Protein AF-A0A2V5LAY4-F1 (afdb_monomer_lite)

Secondary structure (DSSP, 8-state):
-----------------SEESS--SSEEEEEE--TTSEEEETTEEEE--GGGTTSEEEEEE-SS-EEEEEPPP-----------

Foldseek 3Di:
DDDDPDDPPPPPVDDAALEDQDDDQWDKDKHQQAQQQWGYYHPDIDRHDNVSHRAIWMWTDHNVGIDIGGDPDPPPPPPPPPDD

pLDDT: mean 78.52, std 19.8, range [40.69, 95.25]

Sequence (84 aa):
MTESETTLETSVFGRLSGTIAHPADTGSQKLQVYSNGVVKIRKTLFSLTKRMAGRVVIAAWDTHGVVFANTPRGGSGKPRHLRS

Structure (mmCIF, N/CA/C/O backbone):
data_AF-A0A2V5LAY4-F1
#
_entry.id   AF-A0A2V5LAY4-F1
#
loop_
_atom_site.group_PDB
_atom_site.id
_atom_site.type_symbol
_atom_site.label_atom_id
_atom_site.label_alt_id
_atom_site.label_comp_id
_atom_site.label_asym_id
_atom_site.label_entity_id
_atom_site.label_seq_id
_atom_site.pdbx_PDB_ins_code
_atom_site.Cartn_x
_atom_site.Cartn_y
_atom_site.Cartn_z
_atom_site.occupancy
_atom_site.B_iso_or_equiv
_atom_site.auth_seq_id
_atom_site.auth_comp_id
_atom_site.auth_asym_id
_atom_site.auth_atom_id
_atom_site.pdbx_PDB_model_num
ATOM 1 N N . MET A 1 1 ? 34.943 -16.519 -10.456 1.00 45.72 1 MET A N 1
ATOM 2 C CA . MET A 1 1 ? 34.328 -16.668 -9.120 1.00 45.72 1 MET A CA 1
ATOM 3 C C . MET A 1 1 ? 33.958 -15.257 -8.692 1.00 45.72 1 MET A C 1
ATOM 5 O O . MET A 1 1 ? 34.867 -14.460 -8.537 1.00 45.72 1 MET A O 1
ATOM 9 N N . THR A 1 2 ? 32.704 -14.816 -8.723 1.00 42.34 2 THR A N 1
ATOM 10 C CA . THR A 1 2 ? 31.494 -15.488 -8.226 1.00 42.34 2 THR A CA 1
ATOM 11 C C . THR A 1 2 ? 30.295 -15.035 -9.064 1.00 42.34 2 THR A C 1
ATOM 13 O O . THR A 1 2 ? 30.125 -13.840 -9.300 1.00 42.34 2 THR A O 1
ATOM 16 N N . GLU A 1 3 ? 29.515 -15.991 -9.560 1.00 40.97 3 GLU A N 1
ATOM 17 C CA . GLU A 1 3 ? 28.288 -15.751 -10.320 1.00 40.97 3 GLU A CA 1
ATOM 18 C C . GLU A 1 3 ? 27.220 -15.123 -9.416 1.00 40.97 3 GLU A C 1
ATOM 20 O O . GLU A 1 3 ? 27.085 -15.468 -8.243 1.00 40.97 3 GLU A O 1
ATOM 25 N N . SER A 1 4 ? 26.500 -14.145 -9.958 1.00 53.94 4 SER A N 1
ATOM 26 C CA . SER A 1 4 ? 25.438 -13.422 -9.273 1.00 53.94 4 SER A CA 1
ATOM 27 C C . SER A 1 4 ? 24.200 -14.309 -9.142 1.00 53.94 4 SER A C 1
ATOM 29 O O . SER A 1 4 ? 23.495 -14.538 -10.121 1.00 53.94 4 SER A O 1
ATOM 31 N N . GLU A 1 5 ? 23.896 -14.768 -7.930 1.00 45.59 5 GLU A N 1
ATOM 32 C CA . GLU A 1 5 ? 22.600 -15.371 -7.606 1.00 45.59 5 GLU A CA 1
ATOM 33 C C . GLU A 1 5 ? 21.516 -14.284 -7.611 1.00 45.59 5 GLU A C 1
ATOM 35 O O . GLU A 1 5 ? 21.188 -13.674 -6.595 1.00 45.59 5 GLU A O 1
ATOM 40 N N . THR A 1 6 ? 20.969 -14.011 -8.796 1.00 46.81 6 THR A N 1
ATOM 41 C CA . THR A 1 6 ? 19.694 -13.309 -8.938 1.00 46.81 6 THR A CA 1
ATOM 42 C C . THR A 1 6 ? 18.622 -14.342 -9.225 1.00 46.81 6 THR A C 1
ATOM 44 O O . THR A 1 6 ? 18.778 -15.158 -10.132 1.00 46.81 6 THR A O 1
ATOM 47 N N . THR A 1 7 ? 17.509 -14.210 -8.503 1.00 42.72 7 THR A N 1
ATOM 48 C CA . THR A 1 7 ? 16.127 -14.480 -8.940 1.00 42.72 7 THR A CA 1
ATOM 49 C C . THR A 1 7 ? 15.388 -15.440 -8.007 1.00 42.72 7 THR A C 1
ATOM 51 O O . THR A 1 7 ? 15.165 -16.606 -8.313 1.00 42.72 7 THR A O 1
ATOM 54 N N . LEU A 1 8 ? 14.900 -14.906 -6.883 1.00 47.53 8 LEU A N 1
ATOM 55 C CA . LEU A 1 8 ? 13.704 -15.449 -6.235 1.00 47.53 8 LEU A CA 1
ATOM 56 C C . LEU A 1 8 ? 12.465 -14.911 -6.971 1.00 47.53 8 LEU A C 1
ATOM 58 O O . LEU A 1 8 ? 11.678 -14.148 -6.414 1.00 47.53 8 LEU A O 1
ATOM 62 N N . GLU A 1 9 ? 12.285 -15.301 -8.236 1.00 43.75 9 GLU A N 1
ATOM 63 C CA . GLU A 1 9 ? 10.967 -15.248 -8.872 1.00 43.75 9 GLU A CA 1
ATOM 64 C C . GLU A 1 9 ? 10.157 -16.435 -8.365 1.00 43.75 9 GLU A C 1
ATOM 66 O O . GLU A 1 9 ? 10.004 -17.472 -8.999 1.00 43.75 9 GLU A O 1
ATOM 71 N N . THR A 1 10 ? 9.609 -16.284 -7.168 1.00 40.69 10 THR A N 1
ATOM 72 C CA . THR A 1 10 ? 8.378 -16.988 -6.835 1.00 40.69 10 THR A CA 1
ATOM 73 C C . THR A 1 10 ? 7.305 -15.927 -6.714 1.00 40.69 10 THR A C 1
ATOM 75 O O . THR A 1 10 ? 6.928 -15.500 -5.623 1.00 40.69 10 THR A O 1
ATOM 78 N N . SER A 1 11 ? 6.815 -15.485 -7.875 1.00 45.91 11 SER A N 1
ATOM 79 C CA . SER A 1 11 ? 5.483 -14.903 -7.994 1.00 45.91 11 SER A CA 1
ATOM 80 C C . SER A 1 11 ? 4.481 -16.002 -7.634 1.00 45.91 11 SER A C 1
ATOM 82 O O . SER A 1 11 ? 3.894 -16.674 -8.479 1.00 45.91 11 SER A O 1
ATOM 84 N N . VAL A 1 12 ? 4.353 -16.258 -6.330 1.00 47.03 12 VAL A N 1
ATOM 85 C CA . VAL A 1 12 ? 3.210 -16.968 -5.778 1.00 47.03 12 VAL A CA 1
ATOM 86 C C . VAL A 1 12 ? 2.021 -16.113 -6.185 1.00 47.03 12 VAL A C 1
ATOM 88 O O . VAL A 1 12 ? 2.035 -14.905 -5.943 1.00 47.03 12 VAL A O 1
ATOM 91 N N . PHE A 1 13 ? 1.002 -16.720 -6.787 1.00 49.03 13 PHE A N 1
ATOM 92 C CA . PHE A 1 13 ? -0.342 -16.157 -6.919 1.00 49.03 13 PHE A CA 1
ATOM 93 C C . PHE A 1 13 ? -0.904 -15.886 -5.511 1.00 49.03 13 PHE A C 1
ATOM 95 O O . PHE A 1 13 ? -1.708 -16.632 -4.958 1.00 49.03 13 PHE A O 1
ATOM 102 N N . GLY A 1 14 ? -0.328 -14.874 -4.873 1.00 50.47 14 GLY A N 1
ATOM 103 C CA . GLY A 1 14 ? -0.100 -14.827 -3.447 1.00 50.47 14 GLY A CA 1
ATOM 104 C C . GLY A 1 14 ? -1.264 -14.182 -2.744 1.00 50.47 14 GLY A C 1
ATOM 105 O O . GLY A 1 14 ? -1.840 -13.201 -3.216 1.00 50.47 14 GLY A O 1
ATOM 106 N N . ARG A 1 15 ? -1.582 -14.747 -1.582 1.00 65.69 15 ARG A N 1
ATOM 107 C CA . ARG A 1 15 ? -2.440 -14.151 -0.563 1.00 65.69 15 ARG A CA 1
ATOM 108 C C . ARG A 1 15 ? -2.242 -12.635 -0.554 1.00 65.69 15 ARG A C 1
ATOM 110 O O . ARG A 1 15 ? -1.142 -12.160 -0.275 1.00 65.69 15 ARG A O 1
ATOM 117 N N . LEU A 1 16 ? -3.299 -11.895 -0.893 1.00 80.81 16 LEU A N 1
ATOM 118 C CA . LEU A 1 16 ? -3.252 -10.438 -0.933 1.00 80.81 16 LEU A CA 1
ATOM 119 C C . LEU A 1 16 ? -2.739 -9.925 0.417 1.00 80.81 16 LEU A C 1
ATOM 121 O O . LEU A 1 16 ? -3.327 -10.195 1.465 1.00 80.81 16 LEU A O 1
ATOM 125 N N . SER A 1 17 ? -1.615 -9.219 0.375 1.00 86.38 17 SER A N 1
ATOM 126 C CA . SER A 1 17 ? -0.961 -8.639 1.543 1.00 86.38 17 SER A CA 1
ATOM 127 C C . SER A 1 17 ? -1.197 -7.134 1.552 1.00 86.38 17 SER A C 1
ATOM 129 O O . SER A 1 17 ? -1.289 -6.508 0.497 1.00 86.38 17 SER A O 1
ATOM 131 N N . GLY A 1 18 ? -1.284 -6.540 2.740 1.00 90.38 18 GLY A N 1
ATOM 132 C CA . GLY A 1 18 ? -1.239 -5.084 2.905 1.00 90.38 18 GLY A CA 1
ATOM 133 C C . GLY A 1 18 ? 0.179 -4.521 2.929 1.00 90.38 18 GLY A C 1
ATOM 134 O O . GLY A 1 18 ? 0.349 -3.312 3.067 1.00 90.38 18 GLY A O 1
ATOM 135 N N . THR A 1 19 ? 1.193 -5.386 2.820 1.00 93.50 19 THR A N 1
ATOM 136 C CA . THR A 1 19 ? 2.608 -5.025 2.916 1.00 93.50 19 THR A CA 1
ATOM 137 C C . THR A 1 19 ? 3.424 -5.588 1.751 1.00 93.50 19 THR A C 1
ATOM 139 O O . THR A 1 19 ? 3.340 -6.784 1.471 1.00 93.50 19 THR A O 1
ATOM 142 N N . ILE A 1 20 ? 4.274 -4.747 1.152 1.00 93.00 20 ILE A N 1
ATOM 143 C CA . ILE A 1 20 ? 5.361 -5.128 0.236 1.00 93.00 20 ILE A CA 1
ATOM 144 C C . ILE A 1 20 ? 6.694 -4.834 0.937 1.00 93.00 20 ILE A C 1
ATOM 146 O O . ILE A 1 20 ? 6.986 -3.674 1.212 1.00 93.00 20 ILE A O 1
ATOM 150 N N . ALA A 1 21 ? 7.505 -5.847 1.254 1.00 91.06 21 ALA A N 1
ATOM 151 C CA . ALA A 1 21 ? 8.765 -5.647 1.989 1.00 91.06 21 ALA A CA 1
ATOM 152 C C . ALA A 1 21 ? 9.927 -5.182 1.090 1.00 91.06 21 ALA A C 1
ATOM 154 O O . ALA A 1 21 ? 10.651 -4.251 1.447 1.00 91.06 21 ALA A O 1
ATOM 155 N N . HIS A 1 22 ? 10.063 -5.798 -0.086 1.00 91.69 22 HIS A N 1
ATOM 156 C CA . HIS A 1 22 ? 11.150 -5.563 -1.040 1.00 91.69 22 HIS A CA 1
ATOM 157 C C . HIS A 1 22 ? 10.565 -5.215 -2.419 1.00 91.69 22 HIS A C 1
ATOM 159 O O . HIS A 1 22 ? 10.522 -6.077 -3.292 1.00 91.69 22 HIS A O 1
ATOM 165 N N . PRO A 1 23 ? 10.022 -3.997 -2.607 1.00 91.00 23 PRO A N 1
ATOM 166 C CA . PRO A 1 23 ? 9.575 -3.566 -3.928 1.00 91.00 23 PRO A CA 1
ATOM 167 C C . PRO A 1 23 ? 10.783 -3.392 -4.861 1.00 91.00 23 PRO A C 1
ATOM 169 O O . PRO A 1 23 ? 11.838 -2.940 -4.415 1.00 91.00 23 PRO A O 1
ATOM 172 N N . ALA A 1 24 ? 10.612 -3.717 -6.143 1.00 93.19 24 ALA A N 1
ATOM 173 C CA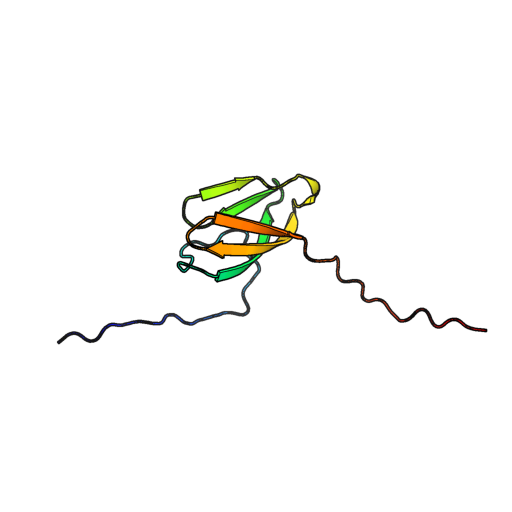 . ALA A 1 24 ? 11.533 -3.297 -7.202 1.00 93.19 24 ALA A CA 1
ATOM 174 C C . ALA A 1 24 ? 11.465 -1.770 -7.415 1.00 93.19 24 ALA A C 1
ATOM 176 O O . ALA A 1 24 ? 10.565 -1.119 -6.881 1.00 93.19 24 ALA A O 1
ATOM 177 N N . ASP A 1 25 ? 12.371 -1.201 -8.216 1.00 92.56 25 ASP A N 1
ATOM 178 C CA . ASP A 1 25 ? 12.405 0.249 -8.486 1.00 92.56 25 ASP A CA 1
ATOM 179 C C . ASP A 1 25 ? 11.136 0.761 -9.179 1.00 92.56 25 ASP A C 1
ATOM 181 O O . ASP A 1 25 ? 10.699 1.886 -8.947 1.00 92.56 25 ASP A O 1
ATOM 185 N N . THR A 1 26 ? 10.511 -0.085 -9.996 1.00 94.94 26 THR A N 1
ATOM 186 C CA . THR A 1 26 ? 9.196 0.159 -10.591 1.00 94.94 26 THR A CA 1
ATOM 187 C C . THR A 1 26 ? 8.341 -1.091 -10.457 1.00 94.94 26 THR A C 1
ATOM 189 O O . THR A 1 26 ? 8.857 -2.209 -10.383 1.00 94.94 26 THR A O 1
ATOM 192 N N . GLY A 1 27 ? 7.024 -0.928 -10.400 1.00 93.88 27 GLY A N 1
ATOM 193 C CA . GLY A 1 27 ? 6.138 -2.081 -10.364 1.00 93.88 27 GLY A CA 1
ATOM 194 C C . GLY A 1 27 ? 4.683 -1.747 -10.111 1.00 93.88 27 GLY A C 1
ATOM 195 O O . GLY A 1 27 ? 4.294 -0.601 -9.882 1.00 93.88 27 GLY A O 1
ATOM 196 N N . SER A 1 28 ? 3.857 -2.789 -10.157 1.00 94.00 28 SER A N 1
ATOM 197 C CA . SER A 1 28 ? 2.470 -2.707 -9.722 1.00 94.00 28 SER A CA 1
ATOM 198 C C . SER A 1 28 ? 2.029 -4.004 -9.056 1.00 94.00 28 SER A C 1
ATOM 200 O O . SER A 1 28 ? 2.418 -5.096 -9.469 1.00 94.00 28 SER A O 1
ATOM 202 N N . GLN A 1 29 ? 1.216 -3.892 -8.007 1.00 92.50 29 GLN A N 1
ATOM 203 C CA . GLN A 1 29 ? 0.714 -5.042 -7.265 1.00 92.50 29 GLN A CA 1
ATOM 204 C C . GLN A 1 29 ? -0.644 -4.744 -6.627 1.00 92.50 29 GLN A C 1
ATOM 206 O O . GLN A 1 29 ? -0.919 -3.634 -6.165 1.00 92.50 29 GLN A O 1
ATOM 211 N N . LYS A 1 30 ? -1.508 -5.764 -6.571 1.00 92.69 30 LYS A N 1
ATOM 212 C CA . LYS A 1 30 ? -2.748 -5.700 -5.792 1.00 92.69 30 LYS A CA 1
ATOM 213 C C . LYS A 1 30 ? -2.444 -5.865 -4.307 1.00 92.69 30 LYS A C 1
ATOM 215 O O . LYS A 1 30 ? -1.821 -6.850 -3.915 1.00 92.69 30 LYS A O 1
ATOM 220 N N . LEU A 1 31 ? -2.936 -4.941 -3.489 1.00 93.00 31 LEU A N 1
ATOM 221 C CA . LEU A 1 31 ? -2.760 -4.952 -2.040 1.00 93.00 31 LEU A CA 1
ATOM 222 C C . LEU A 1 31 ? -4.101 -5.015 -1.325 1.00 93.00 31 LEU A C 1
ATOM 224 O O . LEU A 1 31 ? -5.061 -4.349 -1.718 1.00 93.00 31 LEU A O 1
ATOM 228 N N . GLN A 1 32 ? -4.147 -5.795 -0.249 1.00 94.31 32 GLN A N 1
ATOM 229 C CA . GLN A 1 32 ? -5.259 -5.780 0.691 1.00 94.31 32 GLN A CA 1
ATOM 230 C C . GLN A 1 32 ? -5.027 -4.650 1.691 1.00 94.31 32 GLN A C 1
ATOM 232 O O . GLN A 1 32 ? -4.143 -4.740 2.538 1.00 94.31 32 GLN A O 1
ATOM 237 N N . VAL A 1 33 ? -5.832 -3.596 1.625 1.00 93.88 33 VAL A N 1
ATOM 238 C CA . VAL A 1 33 ? -5.774 -2.515 2.609 1.00 93.88 33 VAL A CA 1
ATOM 239 C C . VAL A 1 33 ? -6.218 -3.068 3.958 1.00 93.88 33 VAL A C 1
ATOM 241 O O . VAL A 1 33 ? -7.260 -3.730 4.056 1.00 93.88 33 VAL A O 1
ATOM 244 N N . TYR A 1 34 ? -5.436 -2.794 5.001 1.00 93.94 34 TYR A N 1
ATOM 245 C CA . TYR A 1 34 ? -5.788 -3.190 6.360 1.00 93.94 34 TYR A CA 1
ATOM 246 C C . TYR A 1 34 ? -7.103 -2.528 6.804 1.00 93.94 34 TYR A C 1
ATOM 248 O O . TYR A 1 34 ? -7.562 -1.531 6.238 1.00 93.94 34 TYR A O 1
ATOM 256 N N . SER A 1 35 ? -7.738 -3.083 7.837 1.00 90.62 35 SER A N 1
ATOM 257 C CA . SER A 1 35 ? -9.011 -2.575 8.375 1.00 90.62 35 SER A CA 1
ATOM 258 C C . SER A 1 35 ? -8.917 -1.141 8.909 1.00 90.62 35 SER A C 1
ATOM 260 O O . SER A 1 35 ? -9.918 -0.432 8.940 1.00 90.62 35 SER A O 1
ATOM 262 N N . ASN A 1 36 ? -7.716 -0.687 9.271 1.00 91.00 36 ASN A N 1
ATOM 263 C CA . ASN A 1 36 ? -7.430 0.690 9.672 1.00 91.00 36 ASN A CA 1
ATOM 264 C C . ASN A 1 36 ? -7.135 1.635 8.488 1.00 91.00 36 ASN A C 1
ATOM 266 O O . ASN A 1 36 ? -6.816 2.798 8.714 1.00 91.00 36 ASN A O 1
ATOM 270 N N . GLY A 1 37 ? -7.237 1.165 7.239 1.00 92.81 37 GLY A N 1
ATOM 271 C CA . GLY A 1 37 ? -7.016 1.985 6.044 1.00 92.81 37 GLY A CA 1
ATOM 272 C C . GLY A 1 37 ? -5.556 2.102 5.609 1.00 92.81 37 GLY A C 1
ATOM 273 O O . GLY A 1 37 ? -5.251 2.919 4.748 1.00 92.81 37 GLY A O 1
ATOM 274 N N . VAL A 1 38 ? -4.652 1.306 6.178 1.00 94.69 38 VAL A N 1
ATOM 275 C CA . VAL A 1 38 ? -3.213 1.421 5.921 1.00 94.69 38 VAL A CA 1
ATOM 276 C C . VAL A 1 38 ? -2.718 0.365 4.934 1.00 94.69 38 VAL A C 1
ATOM 278 O O . VAL A 1 38 ? -3.212 -0.764 4.907 1.00 94.69 38 VAL A O 1
ATOM 281 N N . VAL A 1 39 ? -1.690 0.728 4.166 1.00 94.81 39 VAL A N 1
ATOM 282 C CA . VAL A 1 39 ? -0.794 -0.198 3.457 1.00 94.81 39 VAL A CA 1
ATOM 283 C C . VAL A 1 39 ? 0.663 0.183 3.712 1.00 94.81 39 VAL A C 1
ATOM 285 O O . VAL A 1 39 ? 0.974 1.337 4.016 1.00 94.81 39 VAL A O 1
ATOM 288 N N . LYS A 1 40 ? 1.573 -0.783 3.600 1.00 94.94 40 LYS A N 1
ATOM 289 C CA . LYS A 1 40 ? 3.007 -0.577 3.818 1.00 94.94 40 LYS A CA 1
ATOM 290 C C . LYS A 1 40 ? 3.801 -0.989 2.585 1.00 94.94 40 LYS A C 1
ATOM 292 O O . LYS A 1 40 ? 3.662 -2.104 2.096 1.00 94.94 40 LYS A O 1
ATOM 297 N N . ILE A 1 41 ? 4.670 -0.110 2.106 1.00 92.88 41 ILE A N 1
ATOM 298 C CA . ILE A 1 41 ? 5.611 -0.419 1.027 1.00 92.88 41 ILE A CA 1
ATOM 299 C C . ILE A 1 41 ? 7.006 -0.087 1.542 1.00 92.88 41 ILE A C 1
ATOM 301 O O . ILE A 1 41 ? 7.293 1.042 1.941 1.00 92.88 41 ILE A O 1
ATOM 305 N N . ARG A 1 42 ? 7.873 -1.098 1.586 1.00 90.25 42 ARG A N 1
ATOM 306 C CA . ARG A 1 42 ? 9.200 -1.049 2.201 1.00 90.25 42 ARG A CA 1
ATOM 307 C C . ARG A 1 42 ? 9.107 -0.598 3.667 1.00 90.25 42 ARG A C 1
ATOM 309 O O . ARG A 1 42 ? 8.508 -1.282 4.498 1.00 90.25 42 ARG A O 1
ATOM 316 N N . LYS A 1 43 ? 9.689 0.555 4.002 1.00 90.56 43 LYS A N 1
ATOM 317 C CA . LYS A 1 43 ? 9.646 1.166 5.342 1.00 90.56 43 LYS A CA 1
ATOM 318 C C . LYS A 1 43 ? 8.600 2.282 5.449 1.00 90.56 43 LYS A C 1
ATOM 320 O O . LYS A 1 43 ? 8.444 2.848 6.525 1.00 90.56 43 LYS A O 1
ATOM 325 N N . THR A 1 44 ? 7.866 2.557 4.373 1.00 92.56 44 THR A N 1
ATOM 326 C CA . THR A 1 44 ? 6.911 3.662 4.292 1.00 92.56 44 THR A CA 1
ATOM 327 C C . THR A 1 44 ? 5.491 3.162 4.516 1.00 92.56 44 THR A C 1
ATOM 329 O O . THR A 1 44 ? 5.057 2.167 3.930 1.00 92.56 44 THR A O 1
ATOM 332 N N . LEU A 1 45 ? 4.768 3.864 5.382 1.00 94.75 45 LEU A N 1
ATOM 333 C CA . LEU A 1 45 ? 3.380 3.586 5.718 1.00 94.75 45 LEU A CA 1
ATOM 334 C C . LEU A 1 45 ? 2.487 4.613 5.024 1.00 94.75 45 LEU A C 1
ATOM 336 O O . LEU A 1 45 ? 2.660 5.814 5.214 1.00 94.75 45 LEU A O 1
ATOM 340 N N . PHE A 1 46 ? 1.533 4.137 4.231 1.00 94.94 46 PHE A N 1
ATOM 341 C CA . PHE A 1 46 ? 0.576 4.977 3.523 1.00 94.94 46 PHE A CA 1
ATOM 342 C C . PHE A 1 46 ? -0.795 4.828 4.170 1.00 94.94 46 PHE A C 1
ATOM 344 O O . PHE A 1 46 ? -1.327 3.721 4.284 1.00 94.94 46 PHE A O 1
ATOM 351 N N . SER A 1 47 ? -1.365 5.953 4.591 1.00 95.25 47 SER A N 1
ATOM 352 C CA . SER A 1 47 ? -2.739 6.018 5.077 1.00 95.25 47 SER A CA 1
ATOM 353 C C . SER A 1 47 ? -3.660 6.336 3.906 1.00 95.25 47 SER A C 1
ATOM 355 O O . SER A 1 47 ? -3.573 7.412 3.312 1.00 95.25 47 SER A O 1
ATOM 357 N N . LEU A 1 48 ? -4.515 5.385 3.541 1.00 91.75 48 LEU A N 1
ATOM 358 C CA . LEU A 1 48 ? -5.532 5.572 2.516 1.00 91.75 48 LEU A CA 1
ATOM 359 C C . LEU A 1 48 ? -6.839 6.052 3.151 1.00 91.75 48 LEU A C 1
ATOM 361 O O . LEU A 1 48 ? -7.027 6.066 4.368 1.00 91.75 48 LEU A O 1
ATOM 365 N N . THR A 1 49 ? -7.790 6.448 2.309 1.00 89.12 49 THR A N 1
ATOM 366 C CA . THR A 1 49 ? -9.090 6.911 2.804 1.00 89.12 49 THR A CA 1
ATOM 367 C C . THR A 1 49 ? -9.842 5.791 3.533 1.00 89.12 49 THR A C 1
ATOM 369 O O . THR A 1 49 ? -9.770 4.621 3.149 1.00 89.12 49 THR A O 1
ATOM 372 N N . LYS A 1 50 ? -10.677 6.146 4.524 1.00 85.00 50 LYS A N 1
ATOM 373 C CA . LYS A 1 50 ? -11.553 5.184 5.231 1.00 85.00 50 LYS A CA 1
ATOM 374 C C . LYS A 1 50 ? -12.406 4.331 4.284 1.00 85.00 50 LYS A C 1
ATOM 376 O O . LYS A 1 50 ? -12.724 3.192 4.599 1.00 85.00 50 LYS A O 1
ATOM 381 N N . ARG A 1 51 ? -12.765 4.858 3.106 1.00 87.62 51 ARG A N 1
ATOM 382 C CA . ARG A 1 51 ? -13.540 4.123 2.091 1.00 87.62 51 ARG A CA 1
ATOM 383 C C . ARG A 1 51 ? -12.761 2.966 1.466 1.00 87.62 51 ARG A C 1
ATOM 385 O O . ARG A 1 51 ? -13.393 2.081 0.901 1.00 87.62 51 ARG A O 1
ATOM 392 N N . MET A 1 52 ? -11.434 2.981 1.537 1.00 89.19 52 MET A N 1
ATOM 393 C CA . MET A 1 52 ? -10.549 1.949 0.992 1.00 89.19 52 MET A CA 1
ATOM 394 C C . MET A 1 52 ? -10.144 0.911 2.044 1.00 89.19 52 MET A C 1
ATOM 396 O O . MET A 1 52 ? -9.637 -0.141 1.673 1.00 89.19 52 MET A O 1
ATOM 400 N N . ALA A 1 53 ? -10.403 1.162 3.331 1.00 91.12 53 ALA A N 1
ATOM 401 C CA . ALA A 1 53 ? -10.126 0.214 4.406 1.00 91.12 53 ALA A CA 1
ATOM 402 C C . ALA A 1 53 ? -10.812 -1.139 4.158 1.00 91.12 53 ALA A C 1
ATOM 404 O O . ALA A 1 53 ? -11.988 -1.198 3.787 1.00 91.12 53 ALA A O 1
ATOM 405 N N . GLY A 1 54 ? -10.059 -2.228 4.327 1.00 89.62 54 GLY A N 1
ATOM 406 C CA . GLY A 1 54 ? -10.544 -3.584 4.067 1.00 89.62 54 GLY A CA 1
ATOM 407 C C . GLY 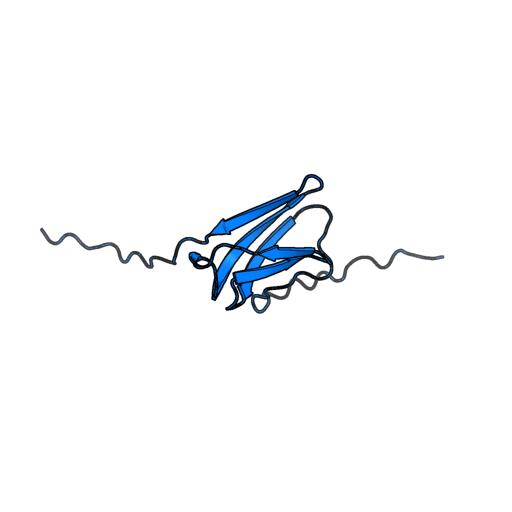A 1 54 ? -10.795 -3.913 2.589 1.00 89.62 54 GLY A C 1
ATOM 408 O O . GLY A 1 54 ? -11.311 -4.991 2.298 1.00 89.62 54 GLY A O 1
ATOM 409 N N . ARG A 1 55 ? -10.439 -3.037 1.639 1.00 91.38 55 ARG A N 1
ATOM 4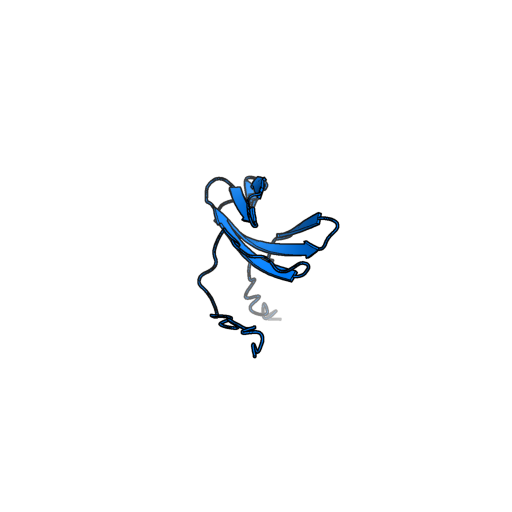10 C CA . ARG A 1 55 ? -10.597 -3.290 0.195 1.00 91.38 55 ARG A CA 1
ATOM 411 C C . ARG A 1 55 ? -9.289 -3.703 -0.464 1.00 91.38 55 ARG A C 1
ATOM 413 O O . ARG A 1 55 ? -8.210 -3.507 0.081 1.00 91.38 55 ARG A O 1
ATOM 420 N N . VAL A 1 56 ? -9.410 -4.224 -1.682 1.00 93.25 56 VAL A N 1
ATOM 421 C CA . VAL A 1 56 ? -8.271 -4.467 -2.566 1.00 93.25 56 VAL A CA 1
ATOM 422 C C . VAL A 1 56 ? -8.029 -3.239 -3.434 1.00 93.25 56 VAL A C 1
ATOM 424 O O . VAL A 1 56 ? -8.945 -2.733 -4.091 1.00 93.25 56 VAL A O 1
ATOM 427 N N . VAL A 1 57 ? -6.787 -2.780 -3.461 1.00 93.19 57 VAL A N 1
ATOM 428 C CA . VAL A 1 57 ? -6.333 -1.659 -4.289 1.00 93.19 57 VAL A CA 1
ATOM 429 C C . VAL A 1 57 ? -5.229 -2.123 -5.220 1.00 93.19 57 VAL A C 1
ATOM 431 O O . VAL A 1 57 ? -4.568 -3.122 -4.950 1.00 93.19 57 VAL A O 1
ATOM 434 N N . ILE A 1 58 ? -5.026 -1.400 -6.312 1.00 93.81 58 ILE A N 1
ATOM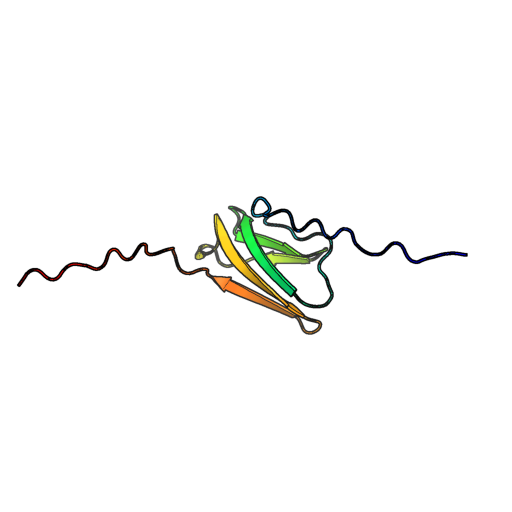 435 C CA . ILE A 1 58 ? -3.829 -1.533 -7.138 1.00 93.81 58 ILE A CA 1
ATOM 436 C C . ILE A 1 58 ? -2.870 -0.442 -6.680 1.00 93.81 58 ILE A C 1
ATOM 438 O O . ILE A 1 58 ? -3.217 0.738 -6.730 1.00 93.81 58 ILE A O 1
ATOM 442 N N . ALA A 1 59 ? -1.696 -0.842 -6.205 1.00 94.31 59 ALA A N 1
ATOM 443 C CA . ALA A 1 59 ? -0.580 0.058 -5.964 1.00 94.31 59 ALA A CA 1
ATOM 444 C C . ALA A 1 59 ? 0.358 -0.014 -7.168 1.00 94.31 59 ALA A C 1
ATOM 446 O O . ALA A 1 59 ? 0.748 -1.112 -7.561 1.00 94.31 59 ALA A O 1
ATOM 447 N N . ALA A 1 60 ? 0.704 1.132 -7.741 1.00 94.81 60 ALA A N 1
ATOM 448 C CA . ALA A 1 60 ? 1.724 1.268 -8.774 1.00 94.81 60 ALA A CA 1
ATOM 449 C C . ALA A 1 60 ? 2.790 2.244 -8.280 1.00 94.81 60 ALA A C 1
ATOM 451 O O . ALA A 1 60 ? 2.451 3.227 -7.620 1.00 94.81 60 ALA A O 1
ATOM 452 N N . TRP A 1 61 ? 4.058 1.960 -8.549 1.00 95.12 61 TRP A N 1
ATOM 453 C CA . TRP A 1 61 ? 5.164 2.777 -8.067 1.00 95.12 61 TRP A CA 1
ATOM 454 C C . TRP A 1 61 ? 6.301 2.865 -9.075 1.00 95.12 61 TRP A C 1
ATOM 456 O O . TRP A 1 61 ? 6.496 1.973 -9.905 1.00 95.12 61 TRP A O 1
ATOM 466 N N . ASP A 1 62 ? 7.053 3.948 -8.943 1.00 94.50 62 ASP A N 1
ATOM 467 C CA . ASP A 1 62 ? 8.291 4.227 -9.653 1.00 94.50 62 ASP A CA 1
ATOM 468 C C . ASP A 1 62 ? 9.258 5.029 -8.761 1.00 94.50 62 ASP A C 1
ATOM 470 O O . ASP A 1 62 ? 9.059 5.175 -7.550 1.00 94.50 62 ASP A O 1
ATOM 474 N N . THR A 1 63 ? 10.319 5.561 -9.367 1.00 91.50 63 THR A N 1
ATOM 475 C CA . THR A 1 63 ? 11.324 6.404 -8.707 1.00 91.50 63 THR A CA 1
ATOM 476 C C . THR A 1 63 ? 10.786 7.760 -8.240 1.00 91.50 63 THR A C 1
ATOM 478 O O . THR A 1 63 ? 11.443 8.424 -7.437 1.00 91.50 63 THR A O 1
ATOM 481 N N . HIS A 1 64 ? 9.616 8.188 -8.716 1.00 94.00 64 HIS A N 1
ATOM 482 C CA . HIS A 1 64 ? 9.009 9.480 -8.406 1.00 94.00 64 HIS A CA 1
ATOM 483 C C . HIS A 1 64 ? 7.913 9.376 -7.347 1.00 94.00 64 HIS A C 1
ATOM 485 O O . HIS A 1 64 ? 7.667 10.345 -6.625 1.00 94.00 64 HIS A O 1
ATOM 491 N N . GLY A 1 65 ? 7.266 8.218 -7.207 1.00 92.50 65 GLY A N 1
ATOM 492 C CA . GLY A 1 65 ? 6.282 8.027 -6.156 1.00 92.50 65 GLY A CA 1
ATOM 493 C C . GLY A 1 65 ? 5.448 6.759 -6.260 1.00 92.50 65 GLY A C 1
ATOM 494 O O . GLY A 1 65 ? 5.820 5.761 -6.870 1.00 92.50 65 GLY A O 1
ATOM 495 N N . VAL A 1 66 ? 4.297 6.806 -5.586 1.00 94.88 66 VAL A N 1
ATOM 496 C CA . VAL A 1 66 ? 3.343 5.698 -5.500 1.00 94.88 66 VAL A CA 1
ATOM 497 C C . VAL A 1 66 ? 1.937 6.221 -5.757 1.00 94.88 66 VAL A C 1
ATOM 499 O O . VAL A 1 66 ? 1.515 7.218 -5.170 1.00 94.88 66 VAL A O 1
ATOM 502 N N . VAL A 1 67 ? 1.186 5.505 -6.587 1.00 95.25 67 VAL A N 1
ATOM 503 C CA . VAL A 1 67 ? -0.220 5.765 -6.892 1.00 95.25 67 VAL A CA 1
ATOM 504 C C . VAL A 1 67 ? -1.068 4.584 -6.431 1.00 95.25 67 VAL A C 1
ATOM 506 O O . VAL A 1 67 ? -0.732 3.424 -6.668 1.00 95.25 67 VAL A O 1
ATOM 509 N N . PHE A 1 68 ? -2.202 4.885 -5.795 1.00 94.12 68 PHE A N 1
ATOM 510 C CA . PHE A 1 68 ? -3.180 3.890 -5.361 1.00 94.12 68 PHE A CA 1
ATOM 511 C C . PHE A 1 68 ? -4.502 4.074 -6.103 1.00 94.12 68 PHE A C 1
ATOM 513 O O . PHE A 1 68 ? -5.125 5.132 -6.028 1.00 94.12 68 PHE A O 1
ATOM 520 N N . ALA A 1 69 ? -4.967 3.016 -6.763 1.00 91.25 69 ALA A N 1
ATOM 521 C CA . ALA A 1 69 ? -6.252 2.981 -7.447 1.00 91.25 69 ALA A CA 1
ATOM 522 C C . ALA A 1 69 ? -7.192 1.955 -6.804 1.00 91.25 69 ALA A C 1
ATOM 524 O O . ALA A 1 69 ? -6.790 0.850 -6.430 1.00 91.25 69 ALA A O 1
ATOM 525 N N . ASN A 1 70 ? -8.477 2.299 -6.698 1.00 86.94 70 ASN A N 1
ATOM 526 C CA . ASN A 1 70 ? -9.493 1.325 -6.312 1.00 86.94 70 ASN A CA 1
ATOM 527 C C . ASN A 1 70 ? -9.652 0.279 -7.414 1.00 86.94 70 ASN A C 1
ATOM 529 O O . ASN A 1 70 ? -9.765 0.622 -8.589 1.00 86.94 70 ASN A O 1
ATOM 533 N N . THR A 1 71 ? -9.759 -0.989 -7.024 1.00 81.19 71 THR A N 1
ATOM 534 C CA . THR A 1 71 ? -10.305 -1.986 -7.943 1.00 81.19 71 THR A CA 1
ATOM 535 C C . THR A 1 71 ? -11.817 -1.763 -8.056 1.00 81.19 71 THR A C 1
ATOM 537 O O . THR A 1 71 ? -12.480 -1.562 -7.028 1.00 81.19 71 THR A O 1
ATOM 540 N N . PRO A 1 72 ? -12.396 -1.754 -9.272 1.00 70.25 72 PRO A N 1
ATOM 541 C CA . PRO A 1 72 ? -13.842 -1.800 -9.417 1.00 70.25 72 PRO A CA 1
ATOM 542 C C . PRO A 1 72 ? -14.353 -2.988 -8.607 1.00 70.25 72 PRO A C 1
ATOM 544 O O . PRO A 1 72 ? -13.783 -4.080 -8.687 1.00 70.25 72 PRO A O 1
ATOM 547 N N . ARG A 1 73 ? -15.413 -2.793 -7.811 1.00 60.53 73 ARG A N 1
ATOM 548 C CA . ARG A 1 73 ? -16.128 -3.944 -7.252 1.00 60.53 73 ARG A CA 1
ATOM 549 C C . ARG A 1 73 ? -16.478 -4.816 -8.443 1.00 60.53 73 ARG A C 1
ATOM 551 O O . ARG A 1 73 ? -17.080 -4.295 -9.377 1.00 60.53 73 ARG A O 1
ATOM 558 N N . GLY A 1 74 ? -16.053 -6.078 -8.428 1.00 52.16 74 GLY A N 1
ATOM 559 C CA . GLY A 1 74 ? -16.419 -7.045 -9.448 1.00 52.16 74 GLY A CA 1
ATOM 560 C C . GLY A 1 74 ? -17.934 -7.078 -9.563 1.00 52.16 74 GLY A C 1
ATOM 561 O O . GLY A 1 74 ? -18.609 -7.778 -8.816 1.00 52.16 74 GLY A O 1
ATOM 562 N N . GLY A 1 75 ? -18.472 -6.275 -10.474 1.00 42.94 75 GLY A N 1
ATOM 563 C CA . GLY A 1 75 ? -19.763 -6.516 -11.047 1.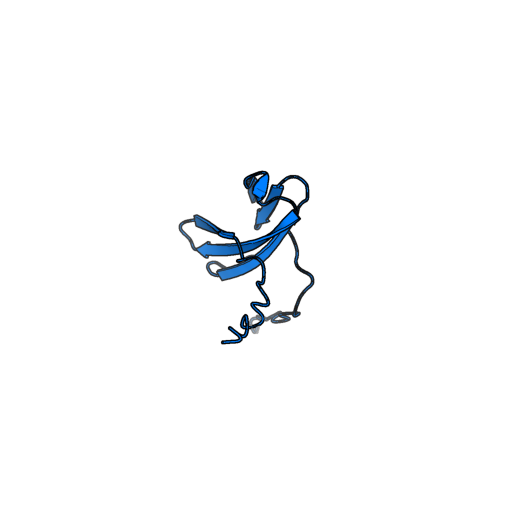00 42.94 75 GLY A CA 1
ATOM 564 C C . GLY A 1 75 ? -19.544 -7.739 -11.905 1.00 42.94 75 GLY A C 1
ATOM 565 O O . GLY A 1 75 ? -19.095 -7.627 -13.042 1.00 42.94 75 GLY A O 1
ATOM 566 N N . SER A 1 76 ? -19.880 -8.910 -11.377 1.00 52.56 76 SER A N 1
ATOM 567 C CA . SER A 1 76 ? -20.515 -9.916 -12.209 1.00 52.56 76 SER A CA 1
ATOM 568 C C . SER A 1 76 ? -21.805 -9.280 -12.732 1.00 52.56 76 SER A C 1
ATOM 570 O O . SER A 1 76 ? -22.904 -9.510 -12.233 1.00 52.56 76 SER A O 1
ATOM 572 N N . GLY A 1 77 ? -21.657 -8.384 -13.709 1.00 46.47 77 GLY A N 1
ATOM 573 C CA . GLY A 1 77 ? -22.742 -7.909 -14.532 1.00 46.47 77 GLY A CA 1
ATOM 574 C C . GLY A 1 77 ? -23.221 -9.121 -15.298 1.00 46.47 77 GLY A C 1
ATOM 575 O O . GLY A 1 77 ? -22.788 -9.360 -16.419 1.00 46.47 77 GLY A O 1
ATOM 576 N N . LYS A 1 78 ? -24.094 -9.921 -14.675 1.00 54.25 78 LYS A N 1
ATOM 577 C CA . LYS A 1 78 ? -25.024 -10.731 -15.444 1.00 54.25 78 LYS A CA 1
ATOM 578 C C . LYS A 1 78 ? -25.635 -9.763 -16.457 1.00 54.25 78 LYS A C 1
ATOM 580 O O . LYS A 1 78 ? -26.150 -8.727 -16.018 1.00 54.25 78 LYS A O 1
ATOM 585 N N . PRO A 1 79 ? -25.564 -10.038 -17.769 1.00 55.0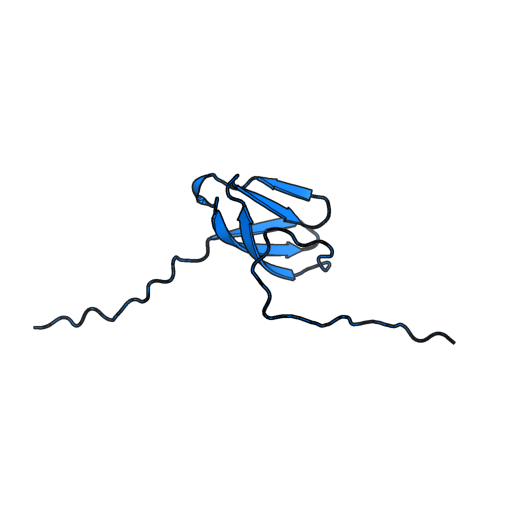0 79 PRO A N 1
ATOM 586 C CA . PRO A 1 79 ? -26.321 -9.249 -18.719 1.00 55.00 79 PRO A CA 1
ATOM 587 C C . PRO A 1 79 ? -27.773 -9.293 -18.244 1.00 55.00 79 PRO A C 1
ATOM 589 O O . PRO A 1 79 ? -28.365 -10.366 -18.101 1.00 55.00 79 PRO A O 1
ATOM 592 N N . ARG A 1 80 ? -28.326 -8.129 -17.889 1.00 58.81 80 ARG A N 1
ATOM 593 C CA . ARG A 1 80 ? -29.765 -7.992 -17.683 1.00 58.81 80 ARG A CA 1
ATOM 594 C C . ARG A 1 80 ? -30.365 -8.314 -19.041 1.00 58.81 80 ARG A C 1
ATOM 596 O O . ARG A 1 80 ? -30.328 -7.475 -19.933 1.00 58.81 80 ARG A O 1
ATOM 603 N N . HIS A 1 81 ? -30.854 -9.538 -19.210 1.00 58.03 81 HIS A N 1
ATOM 604 C CA . HIS A 1 81 ? -31.718 -9.855 -20.330 1.00 58.03 81 HIS A CA 1
ATOM 605 C C . HIS A 1 81 ? -32.919 -8.916 -20.223 1.00 58.03 81 HIS A C 1
ATOM 607 O O . HIS A 1 81 ? -33.769 -9.071 -19.345 1.00 58.03 81 HIS A O 1
ATOM 613 N N . LEU A 1 82 ? -32.930 -7.892 -21.077 1.00 61.47 82 LEU A N 1
ATOM 614 C CA . LEU A 1 82 ? -34.128 -7.147 -21.415 1.00 61.47 82 LEU A CA 1
ATOM 615 C C . LEU A 1 82 ? -35.072 -8.174 -22.050 1.00 61.47 82 LEU A C 1
ATOM 617 O O . LEU A 1 82 ? -34.870 -8.583 -23.189 1.00 61.47 82 LEU A O 1
ATOM 621 N N . ARG A 1 83 ? -36.046 -8.664 -21.281 1.00 55.50 83 ARG A N 1
ATOM 622 C CA . ARG A 1 83 ? -37.227 -9.294 -21.867 1.00 55.50 83 ARG A CA 1
ATOM 623 C C . ARG A 1 83 ? -38.091 -8.157 -22.397 1.00 55.50 83 ARG A C 1
ATOM 625 O O . ARG A 1 83 ? -38.627 -7.390 -21.600 1.00 55.50 83 ARG A O 1
ATOM 632 N N . SER A 1 84 ? -38.127 -8.036 -23.719 1.00 67.12 84 SER A N 1
ATOM 633 C CA . SER A 1 84 ? -39.270 -7.478 -24.436 1.00 67.12 84 SER A CA 1
ATOM 634 C C . SER A 1 84 ? -40.197 -8.614 -24.841 1.00 67.12 84 SER A C 1
ATOM 636 O O . SER A 1 84 ? -39.709 -9.766 -24.917 1.00 67.12 84 SER A O 1
#

Organism: NCBI:txid670078

Radius of gyration: 17.57 Å; chains: 1; bounding box: 74×26×34 Å